Protein AF-A0A3B9KSA3-F1 (afdb_monomer)

pLDDT: mean 91.86, std 8.78, range [57.59, 98.56]

Solvent-accessible surface area (backbone atoms only — not comparable to full-atom values): 5554 Å² total; per-residue (Å²): 131,72,70,64,58,53,54,51,51,53,50,52,51,52,52,50,52,61,67,51,74,75,66,80,85,40,75,43,81,32,61,54,57,57,84,66,23,59,56,54,44,60,54,47,40,49,32,54,74,73,69,51,74,64,78,39,71,47,44,36,70,36,10,30,55,57,41,49,47,41,74,73,69,46,51,43,67,55,51,51,48,50,67,72,72,52,62,58,67,69,73,72,46,97,120

Foldseek 3Di:
DPPVVVVVVVVVVVVVVVVPPPDDAAEDEQEDDQLVSLVVLVVQQVCVVVVHDHPHYDYDDSSCVLRVCVVVPDHSVSSVVCSVPDPSCVVPDPD

Mean predicted aligned error: 6.74 Å

Secondary structure (DSSP, 8-state):
--HHHHHHHHHHHHHHHHHHTTPPPPEEEE---GGGGGHHHHHHHHHHHTT---SEEEE-THHHHHHHHHHTT--HHHHHHHHHHS-HHHHT---

Radius of gyration: 19.4 Å; Cα contacts (8 Å, |Δi|>4): 88; chains: 1; bounding box: 56×38×38 Å

Sequence (95 aa):
MHKQGIRLLFLLLIVSGILRAGQTTLGLVLSGGGARGLAHIGVIKVLEKEGIRPDIITGTSMGSIVGGLYAMGYDADALERIAREMDWELMFSDR

Structure (mmCIF, N/CA/C/O backbone):
data_AF-A0A3B9KSA3-F1
#
_entry.id   AF-A0A3B9KSA3-F1
#
loop_
_atom_site.group_PDB
_atom_site.id
_atom_site.type_symbol
_atom_site.label_atom_id
_atom_site.label_alt_id
_atom_site.label_comp_id
_atom_site.label_asym_id
_atom_site.label_entity_id
_atom_site.label_seq_id
_atom_site.pdbx_PDB_ins_code
_atom_site.Cartn_x
_atom_site.Cartn_y
_atom_site.Cartn_z
_atom_site.occupancy
_atom_site.B_iso_or_equiv
_atom_site.auth_seq_id
_atom_site.auth_comp_id
_atom_site.auth_asym_id
_atom_site.auth_atom_id
_atom_site.pdbx_PDB_model_num
ATOM 1 N N . MET A 1 1 ? -34.727 30.582 12.904 1.00 57.59 1 MET A N 1
ATOM 2 C CA . MET A 1 1 ? -34.060 29.416 12.273 1.00 57.59 1 MET A CA 1
ATOM 3 C C . MET A 1 1 ? -32.611 29.162 12.739 1.00 57.59 1 MET A C 1
ATOM 5 O O . MET A 1 1 ? -31.985 28.259 12.214 1.00 57.59 1 MET A O 1
ATOM 9 N N . HIS A 1 2 ? -32.069 29.862 13.750 1.00 68.62 2 HIS A N 1
ATOM 10 C CA . HIS A 1 2 ? -30.619 29.815 14.038 1.00 68.62 2 HIS A CA 1
ATOM 11 C C . HIS A 1 2 ? -30.194 28.863 15.184 1.00 68.62 2 HIS A C 1
ATOM 13 O O . HIS A 1 2 ? -29.105 28.308 15.156 1.00 68.62 2 HIS A O 1
ATOM 19 N N . LYS A 1 3 ? -31.058 28.604 16.180 1.00 77.38 3 LYS A N 1
ATOM 20 C CA . LYS A 1 3 ? -30.697 27.787 17.364 1.00 77.3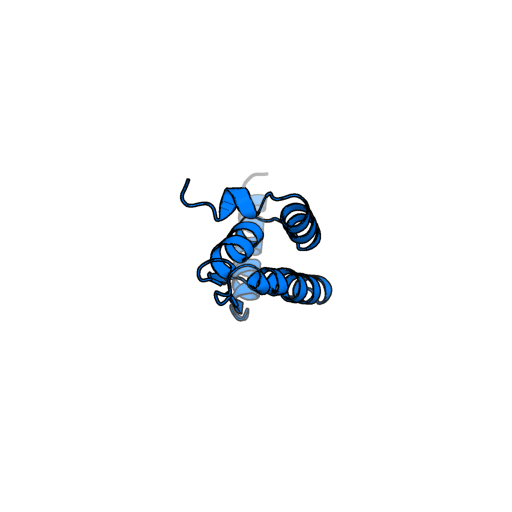8 3 LYS A CA 1
ATOM 21 C C . LYS A 1 3 ? -30.880 26.274 17.171 1.00 77.38 3 LYS A C 1
ATOM 23 O O . LYS A 1 3 ? -30.171 25.490 17.792 1.00 77.38 3 LYS A O 1
ATOM 28 N N . GLN A 1 4 ? -31.817 25.868 16.310 1.00 80.50 4 GLN A N 1
ATOM 29 C CA . GLN A 1 4 ? -32.131 24.450 16.081 1.00 80.50 4 GLN A CA 1
ATOM 30 C C . GLN A 1 4 ? -31.055 23.747 15.238 1.00 80.50 4 GLN A C 1
ATOM 32 O O . GLN A 1 4 ? -30.687 22.619 15.546 1.00 80.50 4 GLN A O 1
ATOM 37 N N . GLY A 1 5 ? -30.487 24.433 14.236 1.00 85.44 5 GLY A N 1
ATOM 38 C CA . GLY A 1 5 ? -29.398 23.885 13.415 1.00 85.44 5 GLY A CA 1
ATOM 39 C C . GLY A 1 5 ? -28.111 23.652 14.208 1.00 85.44 5 GLY A C 1
ATOM 40 O O . GLY A 1 5 ? -27.472 22.619 14.054 1.00 85.44 5 GLY A O 1
ATOM 41 N N . ILE A 1 6 ? -27.782 24.561 15.132 1.00 91.62 6 ILE A N 1
ATOM 42 C CA . ILE A 1 6 ? -26.614 24.420 16.015 1.00 91.62 6 ILE A CA 1
ATOM 43 C C . ILE A 1 6 ? -26.772 23.201 16.932 1.00 91.62 6 ILE A C 1
ATOM 45 O O . ILE A 1 6 ? -25.852 22.400 17.050 1.00 91.62 6 ILE A O 1
ATOM 49 N N . ARG A 1 7 ? -27.951 23.007 17.538 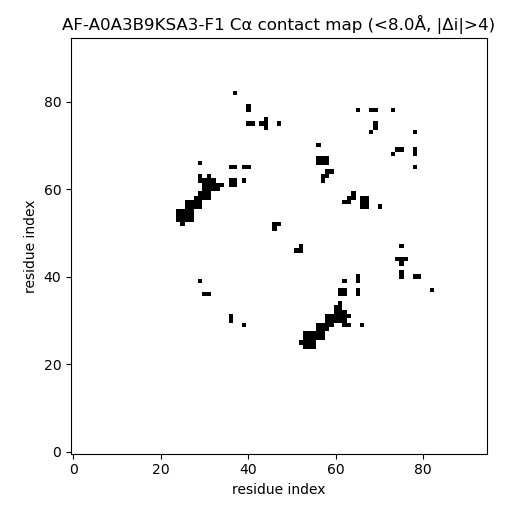1.00 91.75 7 ARG A N 1
ATOM 50 C CA . ARG A 1 7 ? -28.225 21.835 18.390 1.00 91.75 7 ARG A CA 1
ATOM 51 C C . ARG A 1 7 ? -28.126 20.519 17.618 1.00 91.75 7 ARG A C 1
ATOM 53 O O . ARG A 1 7 ? -27.571 19.558 18.142 1.00 91.75 7 ARG A O 1
ATOM 60 N N . LEU A 1 8 ? -28.620 20.491 16.381 1.00 93.56 8 LEU A N 1
ATOM 61 C CA . LEU A 1 8 ? -28.513 19.321 15.512 1.00 93.56 8 LEU A CA 1
ATOM 62 C C . LEU A 1 8 ? -27.055 19.023 15.137 1.00 93.56 8 LEU A C 1
ATOM 64 O O . LEU A 1 8 ? -26.645 17.870 15.180 1.00 93.56 8 LEU A O 1
ATOM 68 N N . LEU A 1 9 ? -26.254 20.051 14.844 1.00 93.50 9 LEU A N 1
ATOM 69 C CA . LEU A 1 9 ? -24.826 19.892 14.571 1.00 93.50 9 LEU A CA 1
ATOM 70 C C . LEU A 1 9 ? -24.074 19.323 15.784 1.00 93.50 9 LEU A C 1
ATOM 72 O O . LEU A 1 9 ? -23.296 18.387 15.631 1.00 93.50 9 LEU A O 1
ATOM 76 N N . PHE A 1 10 ? -24.341 19.833 16.991 1.00 94.19 10 PHE A N 1
ATOM 77 C CA . PHE A 1 10 ? -23.758 19.284 18.221 1.00 94.19 10 PHE A CA 1
ATOM 78 C C . PHE A 1 10 ? -24.152 17.821 18.442 1.00 94.19 10 PHE A C 1
ATOM 80 O O . PHE A 1 10 ? -23.298 17.009 18.789 1.00 94.19 10 PHE A O 1
ATOM 87 N N . LEU A 1 11 ? -25.416 17.466 18.193 1.00 94.44 11 LEU A N 1
ATOM 88 C CA . LEU A 1 11 ? -25.872 16.081 18.286 1.00 94.44 11 LEU A CA 1
ATOM 89 C C . LEU A 1 11 ? -25.146 15.178 17.275 1.00 94.44 11 LEU A C 1
ATOM 91 O O . LEU A 1 11 ? -24.677 14.108 17.651 1.00 94.44 11 LEU A O 1
ATOM 95 N N . LEU A 1 12 ? -24.990 15.621 16.024 1.00 94.50 12 LEU A N 1
ATOM 96 C CA . LEU A 1 12 ? -24.259 14.880 14.990 1.00 94.50 12 LEU A CA 1
ATOM 97 C C . LEU A 1 12 ? -22.782 14.680 15.352 1.00 94.50 12 LEU A C 1
ATOM 99 O O . LEU A 1 12 ? -22.245 13.593 15.143 1.00 94.50 12 LEU A O 1
ATOM 103 N N . LEU A 1 13 ? -22.131 15.692 15.933 1.00 92.44 13 LEU A N 1
ATOM 104 C CA . LEU A 1 13 ? -20.743 15.592 16.389 1.00 92.44 13 LEU A CA 1
ATOM 105 C C . LEU A 1 13 ? -20.588 14.609 17.556 1.00 92.44 13 LEU A C 1
ATOM 107 O O . LEU A 1 13 ? -19.661 13.803 17.546 1.00 92.44 13 LEU A O 1
ATOM 111 N N . ILE A 1 14 ? -21.504 14.630 18.530 1.00 91.12 14 ILE A N 1
ATOM 112 C CA . ILE A 1 14 ? -21.490 13.693 19.664 1.00 91.12 14 ILE A CA 1
ATOM 113 C C . ILE A 1 14 ? -21.718 12.259 19.178 1.00 91.12 14 ILE A C 1
ATOM 115 O O . ILE A 1 14 ? -20.962 11.363 19.544 1.00 91.12 14 ILE A O 1
ATOM 119 N N . VAL A 1 15 ? -22.717 12.041 18.318 1.00 90.31 15 VAL A N 1
ATOM 120 C CA . VAL A 1 15 ? -23.004 10.719 17.742 1.00 90.31 15 VAL A CA 1
ATOM 121 C C . VAL A 1 15 ? -21.806 10.212 16.936 1.00 90.31 15 VAL A C 1
ATOM 123 O O . VAL A 1 15 ? -21.385 9.078 17.129 1.00 90.31 15 VAL A O 1
ATOM 126 N N . SER A 1 16 ? -21.193 11.060 16.104 1.00 87.19 16 SER A N 1
ATOM 127 C CA . SER A 1 16 ? -19.969 10.725 15.362 1.00 87.19 16 SER A CA 1
ATOM 128 C C . SER A 1 16 ? -18.805 10.350 16.290 1.00 87.19 16 SER A C 1
ATOM 130 O O . SER A 1 16 ? -18.119 9.355 16.054 1.00 87.19 16 SER A O 1
ATOM 132 N N . GLY A 1 17 ? -18.612 11.097 17.382 1.00 81.56 17 GLY A N 1
ATOM 133 C CA . GLY A 1 17 ? -17.583 10.813 18.384 1.00 81.56 17 GLY A CA 1
ATOM 134 C C . GLY A 1 17 ? -17.783 9.467 19.084 1.00 81.56 17 GLY A C 1
ATOM 135 O O . GLY A 1 17 ? -16.829 8.706 19.229 1.00 81.56 17 GLY A 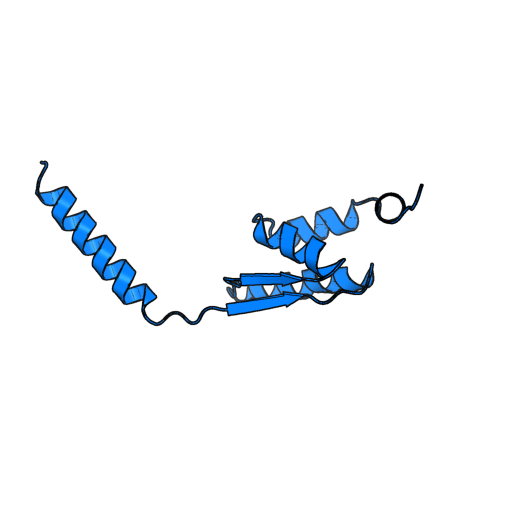O 1
ATOM 136 N N . ILE A 1 18 ? -19.024 9.136 19.454 1.00 83.50 18 ILE A N 1
ATOM 137 C CA . ILE A 1 18 ? -19.368 7.846 20.073 1.00 83.50 18 ILE A CA 1
ATOM 138 C C . ILE A 1 18 ? -19.163 6.692 19.081 1.00 83.50 18 ILE A C 1
ATOM 140 O O . ILE A 1 18 ? -18.591 5.671 19.451 1.00 83.50 18 ILE A O 1
ATOM 144 N N . LEU A 1 19 ? -19.568 6.861 17.817 1.00 80.75 19 LEU A N 1
ATOM 145 C CA . LEU A 1 19 ? -19.381 5.848 16.769 1.00 80.75 19 LEU A CA 1
ATOM 146 C C . LEU A 1 19 ? -17.897 5.570 16.475 1.00 80.75 19 LEU A C 1
ATOM 148 O O . LEU A 1 19 ? -17.537 4.441 16.150 1.00 80.75 19 LEU A O 1
ATOM 152 N N . ARG A 1 20 ? -17.024 6.574 16.619 1.00 73.19 20 ARG A N 1
ATOM 153 C CA . ARG A 1 20 ? -15.570 6.423 16.444 1.00 73.19 20 ARG A CA 1
ATOM 154 C C . ARG A 1 20 ? -14.858 5.779 17.632 1.00 73.19 20 ARG A C 1
ATOM 156 O O . ARG A 1 20 ? -13.806 5.183 17.429 1.00 73.19 20 ARG A O 1
ATOM 163 N N . ALA A 1 21 ? -15.412 5.860 18.844 1.00 70.31 21 ALA A N 1
ATOM 164 C CA . ALA A 1 21 ? -14.747 5.445 20.086 1.00 70.31 21 ALA A CA 1
ATOM 165 C C . ALA A 1 21 ? -14.424 3.935 20.190 1.00 70.31 21 ALA A C 1
ATOM 167 O O . ALA A 1 21 ? -13.762 3.523 21.138 1.00 70.31 21 ALA A O 1
ATOM 168 N N . GLY A 1 22 ? -14.856 3.116 19.226 1.00 68.69 22 GLY A N 1
ATOM 169 C CA . GLY A 1 22 ? -14.541 1.686 19.143 1.00 68.69 22 GLY A CA 1
ATOM 170 C C . GLY A 1 22 ? -13.876 1.241 17.838 1.00 68.69 22 GLY A C 1
ATOM 171 O O . GLY A 1 22 ? -13.737 0.038 17.630 1.00 68.69 22 GLY A O 1
ATOM 172 N N . GLN A 1 23 ? -13.492 2.157 16.939 1.00 77.50 23 GLN A N 1
ATOM 173 C CA . GLN A 1 23 ? -12.832 1.756 15.693 1.00 77.50 23 GLN A CA 1
ATOM 174 C C . GLN A 1 23 ? -11.365 1.394 15.939 1.00 77.50 23 GLN A C 1
ATOM 176 O O . GLN A 1 23 ? -10.583 2.191 16.453 1.00 77.50 23 GLN A O 1
ATOM 181 N N . THR A 1 24 ? -10.989 0.175 15.554 1.00 87.19 24 THR A N 1
ATOM 182 C CA . THR A 1 24 ? -9.591 -0.256 15.522 1.00 87.19 24 THR A CA 1
ATOM 183 C C . THR A 1 24 ? -8.883 0.419 14.357 1.00 87.19 24 THR A C 1
ATOM 185 O O . THR A 1 24 ? -9.307 0.260 13.217 1.00 87.19 24 THR A O 1
ATOM 188 N N . THR A 1 25 ? -7.794 1.133 14.638 1.00 92.44 25 THR A N 1
ATOM 189 C CA . THR A 1 25 ? -6.914 1.666 13.595 1.00 92.44 25 THR A CA 1
ATOM 190 C C . THR A 1 25 ? -6.182 0.525 12.892 1.00 92.44 25 THR A C 1
ATOM 192 O O . THR A 1 25 ? -5.463 -0.243 13.536 1.00 92.44 25 THR A O 1
ATOM 195 N N . LEU A 1 26 ? -6.332 0.429 11.574 1.00 94.25 26 LEU A N 1
ATOM 196 C CA . LEU A 1 26 ? -5.671 -0.564 10.736 1.00 94.25 26 LEU A CA 1
ATOM 197 C C . LEU A 1 26 ? -4.435 0.035 10.054 1.00 94.25 26 LEU A C 1
ATOM 199 O O . LEU A 1 26 ? -4.537 0.953 9.240 1.00 94.25 26 LEU A O 1
ATOM 203 N N . GLY A 1 27 ? -3.263 -0.526 10.350 1.00 97.00 27 GLY A N 1
ATOM 204 C CA . GLY A 1 27 ? -2.013 -0.202 9.664 1.00 97.00 27 GLY A CA 1
ATOM 205 C C . GLY A 1 27 ? -1.674 -1.210 8.564 1.00 97.00 27 GLY A C 1
ATOM 206 O O . GLY A 1 27 ? -1.691 -2.415 8.810 1.00 97.00 27 GLY A O 1
ATOM 207 N N . LEU A 1 28 ? -1.304 -0.725 7.377 1.00 97.88 28 LEU A N 1
ATOM 208 C CA . LEU A 1 28 ? -0.746 -1.519 6.281 1.00 97.88 28 LEU A CA 1
ATOM 209 C C . LEU A 1 28 ? 0.741 -1.186 6.093 1.00 97.88 28 LEU A C 1
ATOM 211 O O . LEU A 1 28 ? 1.107 -0.038 5.838 1.00 97.88 28 LEU A O 1
ATOM 215 N N . VAL A 1 29 ? 1.600 -2.202 6.205 1.00 98.19 29 VAL A N 1
ATOM 216 C CA . VAL A 1 29 ? 3.060 -2.079 6.064 1.00 98.19 29 VAL A CA 1
ATOM 217 C C . VAL A 1 29 ? 3.508 -2.777 4.782 1.00 98.19 29 VAL A C 1
ATOM 219 O O . VAL A 1 29 ? 3.347 -3.988 4.647 1.00 98.19 29 VAL A O 1
ATOM 222 N N . LEU A 1 30 ? 4.089 -2.022 3.848 1.00 98.38 30 LEU A N 1
ATOM 223 C CA . LEU A 1 30 ? 4.510 -2.510 2.534 1.00 98.38 30 LEU A CA 1
ATOM 224 C C . LEU A 1 30 ? 6.038 -2.566 2.427 1.00 98.38 30 LEU A C 1
ATOM 226 O O . LEU A 1 30 ? 6.723 -1.544 2.357 1.00 98.38 30 LEU A O 1
ATOM 230 N N . SER A 1 31 ? 6.598 -3.774 2.393 1.00 97.75 31 SER A N 1
ATOM 231 C CA . SER A 1 31 ? 8.047 -3.965 2.274 1.00 97.75 31 SER A CA 1
ATOM 232 C C . SER A 1 31 ? 8.598 -3.514 0.914 1.00 97.75 31 SER A C 1
ATOM 234 O O . SER A 1 31 ? 7.871 -3.427 -0.078 1.00 97.75 31 SER A O 1
ATOM 236 N N . GLY A 1 32 ? 9.915 -3.308 0.843 1.00 95.88 32 GLY A N 1
ATOM 237 C CA . GLY A 1 32 ? 10.627 -3.168 -0.431 1.00 95.88 32 GLY A CA 1
ATOM 238 C C . GLY A 1 32 ? 10.717 -4.481 -1.220 1.00 95.88 32 GLY A C 1
ATOM 239 O O . GLY A 1 32 ? 10.255 -5.530 -0.767 1.00 95.88 32 GLY A O 1
ATOM 240 N N . GLY A 1 33 ? 11.331 -4.418 -2.406 1.00 92.00 33 GLY A N 1
ATOM 241 C CA . GLY A 1 33 ? 11.521 -5.590 -3.277 1.00 92.00 33 GLY A CA 1
ATOM 242 C C . GLY A 1 33 ? 11.752 -5.290 -4.764 1.00 92.00 33 GLY A C 1
ATOM 243 O O . GLY A 1 33 ? 11.584 -6.189 -5.589 1.00 92.00 33 GLY A O 1
ATOM 244 N N . GLY A 1 34 ? 12.084 -4.043 -5.126 1.00 89.38 34 GLY A N 1
ATOM 245 C CA . GLY A 1 34 ? 12.210 -3.617 -6.526 1.00 89.38 34 GLY A CA 1
ATOM 246 C C . GLY A 1 34 ? 10.930 -3.887 -7.319 1.00 89.38 34 GLY A C 1
ATOM 247 O O . GLY A 1 34 ? 9.833 -3.753 -6.778 1.00 89.38 34 GLY A O 1
ATOM 248 N N . ALA A 1 35 ? 11.063 -4.349 -8.565 1.00 87.81 35 ALA A N 1
ATOM 249 C CA . ALA A 1 35 ? 9.930 -4.678 -9.439 1.00 87.81 35 ALA A CA 1
ATOM 250 C C . ALA A 1 35 ? 8.924 -5.671 -8.817 1.00 87.81 35 ALA A C 1
ATOM 252 O O . ALA A 1 35 ? 7.725 -5.582 -9.071 1.00 87.81 35 ALA A O 1
ATOM 253 N N . ARG A 1 36 ? 9.368 -6.587 -7.940 1.00 91.19 36 ARG A N 1
ATOM 254 C CA . ARG A 1 36 ? 8.466 -7.543 -7.265 1.00 91.19 36 ARG A CA 1
ATOM 255 C C . ARG A 1 36 ? 7.519 -6.870 -6.269 1.00 91.19 36 ARG A C 1
ATOM 257 O O . ARG A 1 36 ? 6.474 -7.435 -5.963 1.00 91.19 36 ARG A O 1
ATOM 264 N N . GLY A 1 37 ? 7.847 -5.667 -5.796 1.00 94.06 37 GLY A N 1
ATOM 265 C CA . GLY A 1 37 ? 6.986 -4.896 -4.898 1.00 94.06 37 GLY A CA 1
ATOM 266 C C . GLY A 1 37 ? 5.659 -4.465 -5.534 1.00 94.06 37 GLY A C 1
ATOM 267 O O . GLY A 1 37 ? 4.730 -4.130 -4.808 1.00 94.06 37 GLY A O 1
ATOM 268 N N . LEU A 1 38 ? 5.515 -4.553 -6.863 1.00 95.50 38 LEU A N 1
ATOM 269 C CA . LEU A 1 38 ? 4.229 -4.349 -7.541 1.00 95.50 38 LEU A CA 1
ATOM 270 C C . LEU A 1 38 ? 3.169 -5.382 -7.133 1.00 95.50 38 LEU A C 1
ATOM 272 O O . LEU A 1 38 ? 1.977 -5.110 -7.247 1.00 95.50 38 LEU A O 1
ATOM 276 N N . ALA A 1 39 ? 3.573 -6.529 -6.576 1.00 96.75 39 ALA A N 1
ATOM 277 C CA . ALA A 1 39 ? 2.646 -7.508 -6.010 1.00 96.7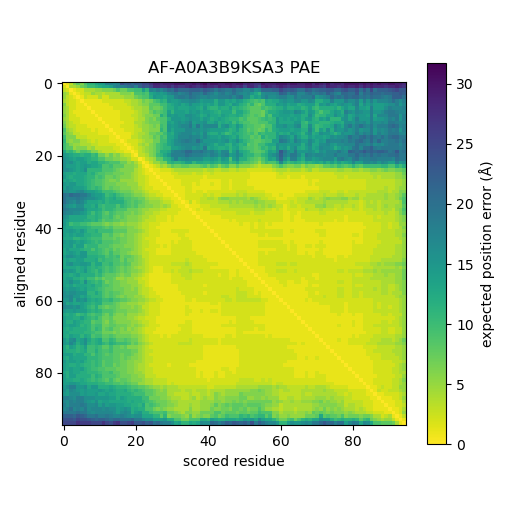5 39 ALA A CA 1
ATOM 278 C C . ALA A 1 39 ? 1.767 -6.927 -4.881 1.00 96.75 39 ALA A C 1
ATOM 280 O O . ALA A 1 39 ? 0.652 -7.408 -4.674 1.00 96.75 39 ALA A O 1
ATOM 281 N N . HIS A 1 40 ? 2.215 -5.862 -4.201 1.00 98.31 40 HIS A N 1
ATOM 282 C CA . HIS A 1 40 ? 1.414 -5.152 -3.195 1.00 98.31 40 HIS A CA 1
ATOM 283 C C . HIS A 1 40 ? 0.101 -4.602 -3.765 1.00 98.31 40 HIS A C 1
ATOM 285 O O . HIS A 1 40 ? -0.890 -4.548 -3.043 1.00 98.31 40 HIS A O 1
ATOM 291 N N . ILE A 1 41 ? 0.051 -4.270 -5.061 1.00 98.38 41 ILE A N 1
ATOM 292 C CA . ILE A 1 41 ? -1.174 -3.814 -5.738 1.00 98.38 41 ILE A CA 1
ATOM 293 C C . ILE A 1 41 ? -2.253 -4.903 -5.687 1.00 98.38 41 ILE A C 1
ATOM 295 O O . ILE A 1 41 ? -3.414 -4.614 -5.411 1.00 98.38 41 ILE A O 1
ATOM 299 N N . GLY A 1 42 ? -1.873 -6.171 -5.872 1.00 98.25 42 GLY A N 1
ATOM 300 C CA . GLY A 1 42 ? -2.800 -7.299 -5.772 1.00 98.25 42 GLY A CA 1
ATOM 301 C C . GLY A 1 42 ? -3.364 -7.475 -4.360 1.00 98.25 42 GLY A C 1
ATOM 302 O O . GLY A 1 42 ? -4.554 -7.740 -4.204 1.00 98.25 42 GLY A O 1
ATOM 303 N N . VAL A 1 43 ? -2.537 -7.267 -3.330 1.00 98.06 43 VAL A N 1
ATOM 304 C CA . VAL A 1 43 ? -2.989 -7.281 -1.928 1.00 98.06 43 VAL A CA 1
ATOM 305 C C . VAL A 1 43 ? -3.998 -6.162 -1.686 1.00 98.06 43 VAL A C 1
ATOM 307 O O . VAL A 1 43 ? -5.082 -6.422 -1.170 1.00 98.06 43 VAL A O 1
ATOM 310 N N . ILE A 1 44 ? -3.678 -4.937 -2.113 1.00 98.50 44 ILE A N 1
ATOM 311 C CA . ILE A 1 44 ? -4.571 -3.778 -1.991 1.00 98.50 44 ILE A CA 1
ATOM 312 C C . ILE A 1 44 ? -5.902 -4.043 -2.702 1.00 98.50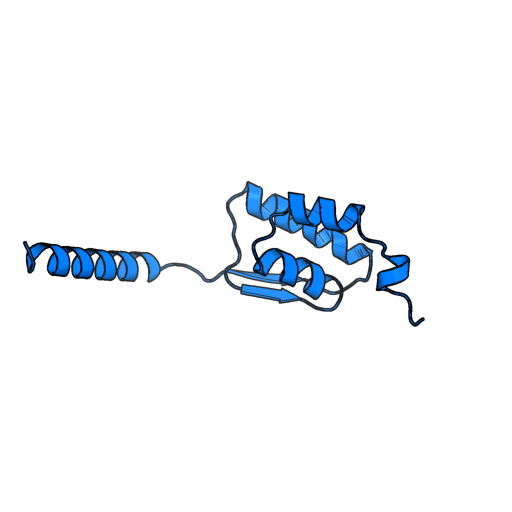 44 ILE A C 1
ATOM 314 O O . ILE A 1 44 ? -6.953 -3.819 -2.113 1.00 98.50 44 ILE A O 1
ATOM 318 N N . LYS A 1 45 ? -5.878 -4.614 -3.912 1.00 98.56 45 LYS A N 1
ATOM 319 C CA . LYS A 1 45 ? -7.083 -4.969 -4.677 1.00 98.56 45 LYS A CA 1
ATOM 320 C C . LYS A 1 45 ? -8.016 -5.907 -3.912 1.00 98.56 45 LYS A C 1
ATOM 322 O O . LYS A 1 45 ? -9.232 -5.730 -3.939 1.00 98.56 45 LYS A O 1
ATOM 327 N N . VAL A 1 46 ? -7.459 -6.897 -3.213 1.00 98.44 46 VAL A N 1
ATOM 328 C CA . VAL A 1 46 ? -8.249 -7.803 -2.365 1.00 98.44 46 VAL A CA 1
ATOM 329 C C . VAL A 1 46 ? -8.799 -7.068 -1.146 1.00 98.44 46 VAL A C 1
ATOM 331 O O . VAL A 1 46 ? -9.980 -7.209 -0.851 1.00 98.44 46 VAL A O 1
ATOM 334 N N . LEU A 1 47 ? -7.986 -6.251 -0.469 1.00 98.00 47 LEU A N 1
ATOM 335 C CA . LEU A 1 47 ? -8.448 -5.461 0.675 1.00 98.00 47 LEU A CA 1
ATOM 336 C C . LEU A 1 47 ? -9.617 -4.544 0.288 1.00 98.00 47 LEU A C 1
ATOM 338 O O . LEU A 1 47 ? -10.641 -4.548 0.967 1.00 98.00 47 LEU A O 1
ATOM 342 N N . GLU A 1 48 ? -9.513 -3.833 -0.838 1.00 97.62 48 GLU A N 1
ATOM 343 C CA . GLU A 1 48 ? -10.592 -2.977 -1.339 1.00 97.62 48 GLU A CA 1
ATOM 344 C C . GLU A 1 48 ? -11.863 -3.767 -1.655 1.00 97.62 48 GLU A C 1
ATOM 346 O O . GLU A 1 48 ? -12.956 -3.333 -1.286 1.00 97.62 48 GLU A O 1
ATOM 351 N N . LYS A 1 49 ? -11.730 -4.942 -2.284 1.00 98.19 49 LYS A N 1
ATOM 352 C CA . LYS A 1 49 ? -12.864 -5.825 -2.591 1.00 98.19 49 LYS A CA 1
ATOM 353 C C . LYS A 1 49 ? -13.608 -6.274 -1.331 1.00 98.19 49 LYS A C 1
ATOM 355 O O . LYS A 1 49 ? -14.833 -6.337 -1.342 1.00 98.19 49 LYS A O 1
ATOM 360 N N . GLU A 1 50 ? -12.879 -6.558 -0.257 1.00 98.12 50 GLU A N 1
ATOM 361 C CA . GLU A 1 50 ? -13.451 -6.957 1.035 1.00 98.12 50 GLU A CA 1
ATOM 362 C C . GLU A 1 50 ? -13.899 -5.753 1.890 1.00 98.12 50 GLU A C 1
ATOM 364 O O . GLU A 1 50 ? -14.319 -5.917 3.034 1.00 98.12 50 GLU A O 1
ATOM 369 N N . GLY A 1 51 ? -13.816 -4.525 1.362 1.00 96.06 51 GLY A N 1
ATOM 370 C CA . GLY A 1 51 ? -14.186 -3.305 2.085 1.00 96.06 51 GLY A CA 1
ATOM 371 C C . GLY A 1 51 ? -13.214 -2.927 3.207 1.00 96.06 51 GLY A C 1
ATOM 372 O O . GLY A 1 51 ? -13.549 -2.109 4.064 1.00 96.06 51 GLY A O 1
ATOM 373 N N . ILE A 1 52 ? -12.009 -3.500 3.211 1.00 95.88 52 ILE A N 1
ATOM 374 C CA . ILE A 1 52 ? -10.965 -3.243 4.200 1.00 95.88 52 ILE A CA 1
ATOM 375 C C . ILE A 1 52 ? -10.097 -2.086 3.704 1.00 95.88 52 ILE A C 1
ATOM 377 O O . ILE A 1 52 ? -9.364 -2.206 2.723 1.00 95.88 52 ILE A O 1
ATOM 381 N N . ARG A 1 53 ? -10.147 -0.951 4.407 1.00 94.50 53 ARG A N 1
ATOM 382 C CA . ARG A 1 53 ? -9.318 0.223 4.108 1.00 94.50 53 ARG A CA 1
ATOM 383 C C . ARG A 1 53 ? -8.372 0.512 5.279 1.00 94.50 53 ARG A C 1
ATOM 385 O O . ARG A 1 53 ? -8.861 0.706 6.387 1.00 94.50 53 ARG A O 1
ATOM 392 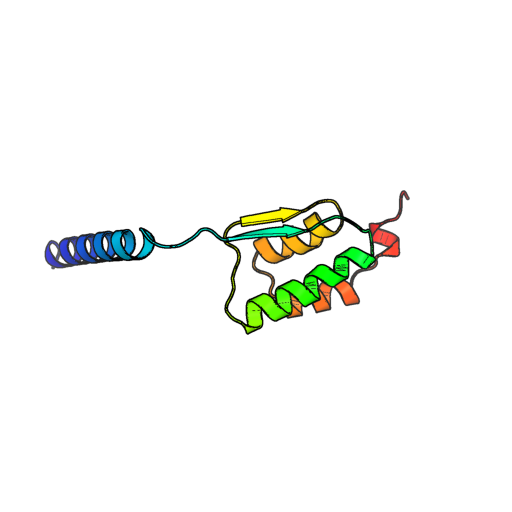N N . PRO A 1 54 ? -7.044 0.521 5.061 1.00 95.88 54 PRO A N 1
ATOM 393 C CA . PRO A 1 54 ? -6.087 0.921 6.087 1.00 95.88 54 PRO A CA 1
ATOM 394 C C . PRO A 1 54 ? -6.233 2.405 6.429 1.00 95.88 54 PRO A C 1
ATOM 396 O O . PRO A 1 54 ? -6.378 3.234 5.533 1.00 95.88 54 PRO A O 1
ATOM 399 N N . ASP A 1 55 ? -6.119 2.737 7.710 1.00 95.50 55 ASP A N 1
ATOM 400 C CA . ASP A 1 55 ? -6.053 4.118 8.197 1.00 95.50 55 ASP A CA 1
ATOM 401 C C . ASP A 1 55 ? -4.641 4.696 8.064 1.00 95.50 55 ASP A C 1
ATOM 403 O O . ASP A 1 55 ? -4.451 5.898 7.886 1.00 95.50 55 ASP A O 1
ATOM 407 N N . ILE A 1 56 ? -3.636 3.827 8.189 1.00 97.25 56 ILE A N 1
ATOM 408 C CA . ILE A 1 56 ? -2.223 4.189 8.139 1.00 97.25 56 ILE A CA 1
ATOM 409 C C . ILE A 1 56 ? -1.537 3.283 7.131 1.00 97.25 56 ILE A C 1
ATOM 411 O O . ILE A 1 56 ? -1.675 2.061 7.180 1.00 97.25 56 ILE A O 1
ATOM 415 N N . ILE A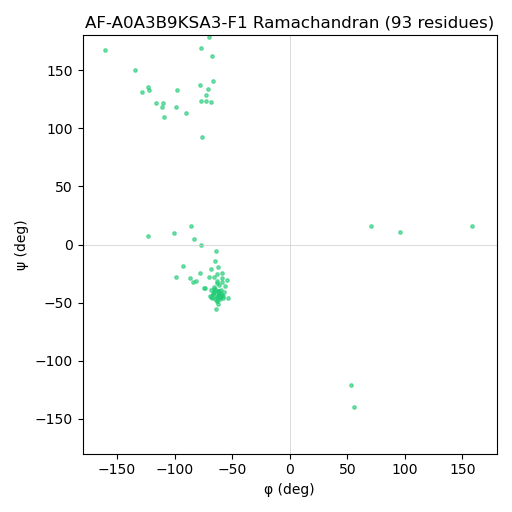 1 57 ? -0.756 3.882 6.239 1.00 98.19 57 ILE A N 1
ATOM 416 C CA . ILE A 1 57 ? 0.070 3.158 5.278 1.00 98.19 57 ILE A CA 1
ATOM 417 C C . ILE A 1 57 ? 1.514 3.595 5.480 1.00 98.19 57 ILE A C 1
ATOM 419 O O . ILE A 1 57 ? 1.814 4.783 5.571 1.00 98.19 57 ILE A O 1
ATOM 423 N N . THR A 1 58 ? 2.418 2.628 5.540 1.00 97.88 58 THR A N 1
ATOM 424 C CA . THR A 1 58 ? 3.859 2.871 5.513 1.00 97.88 58 THR A CA 1
ATOM 425 C C . THR A 1 58 ? 4.510 1.896 4.550 1.00 97.88 58 THR A C 1
ATOM 427 O O . THR A 1 58 ? 4.021 0.782 4.350 1.00 97.88 58 THR A O 1
ATOM 430 N N . GLY A 1 59 ? 5.618 2.292 3.937 1.00 97.75 59 GLY A N 1
ATOM 431 C CA . GLY A 1 59 ? 6.341 1.394 3.056 1.00 97.75 59 GLY A CA 1
ATOM 432 C C . GLY A 1 59 ? 7.778 1.806 2.813 1.00 97.75 59 GLY A C 1
ATOM 433 O O . GLY A 1 59 ? 8.177 2.929 3.122 1.00 97.75 59 GLY A O 1
ATOM 434 N N . THR A 1 60 ? 8.553 0.887 2.239 1.00 97.69 60 THR A N 1
ATOM 435 C CA . THR A 1 60 ? 9.971 1.083 1.895 1.00 97.69 60 THR A CA 1
ATOM 436 C C . THR A 1 60 ? 10.210 0.835 0.406 1.00 97.69 60 THR A C 1
ATOM 438 O O . THR A 1 60 ? 9.756 -0.178 -0.125 1.00 97.69 60 THR A O 1
ATOM 441 N N . SER A 1 61 ? 10.973 1.705 -0.269 1.00 95.19 61 SER A N 1
ATOM 442 C CA . SER A 1 61 ? 11.318 1.574 -1.698 1.00 95.19 61 SER A CA 1
ATOM 443 C C . SER A 1 61 ? 10.052 1.404 -2.560 1.00 95.19 61 SER A C 1
ATOM 445 O O . SER A 1 61 ? 9.167 2.255 -2.504 1.00 95.19 61 SER A O 1
ATOM 447 N N . MET A 1 62 ? 9.906 0.307 -3.311 1.00 95.88 62 MET A N 1
ATOM 448 C CA . MET A 1 62 ? 8.696 0.037 -4.100 1.00 95.88 62 MET A CA 1
ATOM 449 C C . MET A 1 62 ? 7.415 0.036 -3.249 1.00 95.88 62 MET A C 1
ATOM 451 O O . MET A 1 62 ? 6.381 0.527 -3.694 1.00 95.88 62 MET A O 1
ATOM 455 N N . GLY A 1 63 ? 7.481 -0.446 -2.004 1.00 97.69 63 GLY A N 1
ATOM 456 C CA . GLY A 1 63 ? 6.356 -0.366 -1.073 1.00 97.69 63 GLY A CA 1
ATOM 457 C C . GLY A 1 63 ? 5.967 1.076 -0.731 1.00 97.69 63 GLY A C 1
ATOM 458 O O . GLY A 1 63 ? 4.783 1.355 -0.571 1.00 97.69 63 GLY A O 1
ATOM 459 N N . SER A 1 64 ? 6.929 2.010 -0.682 1.00 97.00 64 SER A N 1
ATOM 460 C CA . SER A 1 64 ? 6.652 3.446 -0.508 1.00 97.00 64 SER A CA 1
ATOM 461 C C . SER A 1 64 ? 5.965 4.040 -1.735 1.00 97.00 64 SER A C 1
ATOM 463 O O . SER A 1 64 ? 5.064 4.854 -1.580 1.00 97.00 64 SER A O 1
ATOM 465 N N . ILE A 1 65 ? 6.369 3.631 -2.944 1.00 96.00 65 ILE A N 1
ATOM 466 C CA . ILE A 1 65 ? 5.765 4.106 -4.198 1.00 96.00 65 ILE A CA 1
ATOM 467 C C . ILE A 1 65 ? 4.302 3.655 -4.270 1.00 96.00 65 ILE A C 1
ATOM 469 O O . ILE A 1 65 ? 3.406 4.488 -4.380 1.00 96.00 65 ILE A O 1
ATOM 473 N N . VAL A 1 66 ? 4.049 2.348 -4.139 1.00 98.00 66 VAL A N 1
ATOM 474 C CA . VAL A 1 66 ? 2.688 1.788 -4.194 1.00 98.00 66 VAL A CA 1
ATOM 475 C C . VAL A 1 66 ? 1.829 2.326 -3.048 1.00 98.00 66 VAL A C 1
ATOM 477 O O . VAL A 1 66 ? 0.722 2.806 -3.279 1.00 98.00 66 VAL A O 1
ATOM 480 N N . GLY A 1 67 ? 2.345 2.288 -1.816 1.00 98.06 67 GLY A N 1
ATOM 481 C CA . 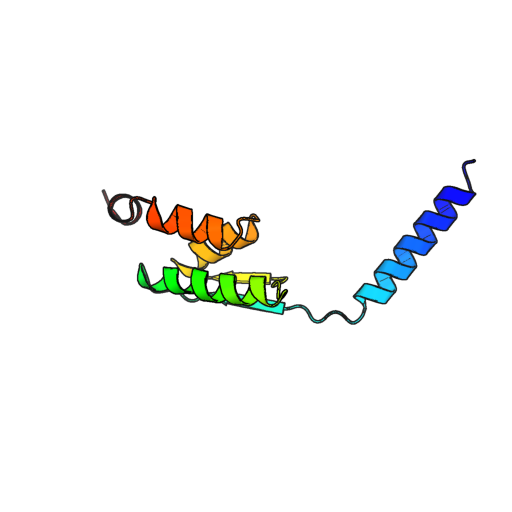GLY A 1 67 ? 1.621 2.753 -0.634 1.00 98.06 67 GLY A CA 1
ATOM 482 C C . GLY A 1 67 ? 1.351 4.254 -0.645 1.00 98.06 67 GLY A C 1
ATOM 483 O O . GLY A 1 67 ? 0.274 4.675 -0.237 1.00 98.06 67 GLY A O 1
ATOM 484 N N . GLY A 1 68 ? 2.290 5.058 -1.148 1.00 97.88 68 GLY A N 1
ATOM 485 C CA . GLY A 1 68 ? 2.133 6.504 -1.286 1.00 97.88 68 GLY A CA 1
ATOM 486 C C . GLY A 1 68 ? 1.073 6.875 -2.319 1.00 97.88 68 GLY A C 1
ATOM 487 O O . GLY A 1 68 ? 0.205 7.692 -2.027 1.00 97.88 68 GLY A O 1
ATOM 488 N N . LEU A 1 69 ? 1.087 6.234 -3.494 1.00 97.75 69 LEU A N 1
ATOM 489 C CA . LEU A 1 69 ? 0.033 6.411 -4.498 1.00 97.75 69 LEU A CA 1
ATOM 490 C C . LEU A 1 69 ? -1.335 5.997 -3.940 1.00 97.75 69 LEU A C 1
ATOM 492 O O . LEU A 1 69 ? -2.293 6.756 -4.059 1.00 97.75 69 LEU A O 1
ATOM 496 N N . TYR A 1 70 ? -1.420 4.850 -3.261 1.00 98.38 70 TYR A N 1
ATOM 497 C CA . TYR A 1 70 ? -2.667 4.407 -2.634 1.00 98.38 70 TYR A CA 1
ATOM 498 C C . TYR A 1 70 ? -3.174 5.413 -1.584 1.00 98.38 70 TYR A C 1
ATOM 500 O O . TYR A 1 70 ? -4.341 5.798 -1.590 1.00 98.38 70 TYR A O 1
ATOM 508 N N . ALA A 1 71 ? -2.280 5.926 -0.732 1.00 97.62 71 ALA A N 1
ATOM 509 C CA . ALA A 1 71 ? -2.600 6.938 0.277 1.00 97.62 71 ALA A CA 1
ATOM 510 C C . ALA A 1 71 ? -3.069 8.280 -0.322 1.00 97.62 71 ALA A C 1
ATOM 512 O O . ALA A 1 71 ? -3.819 9.008 0.325 1.00 97.62 71 ALA A O 1
ATOM 513 N N . MET A 1 72 ? -2.670 8.605 -1.558 1.00 97.25 72 MET A N 1
ATOM 514 C CA . MET A 1 72 ? -3.162 9.777 -2.300 1.00 97.25 72 MET A CA 1
ATOM 515 C C . MET A 1 72 ? -4.565 9.580 -2.900 1.00 97.25 72 MET A C 1
ATOM 517 O O . MET A 1 72 ? -5.094 10.504 -3.515 1.00 97.25 72 MET A O 1
ATOM 521 N N . GLY A 1 73 ? -5.181 8.409 -2.713 1.00 96.94 73 GLY A N 1
ATOM 522 C CA . GLY A 1 73 ? -6.547 8.117 -3.149 1.00 96.94 73 GLY A CA 1
ATOM 523 C C . GLY A 1 73 ? -6.653 7.411 -4.501 1.00 96.94 73 GLY A C 1
ATOM 524 O O . GLY A 1 73 ? -7.756 7.307 -5.031 1.00 96.94 73 GLY A O 1
ATOM 525 N N . TYR A 1 74 ? -5.544 6.923 -5.063 1.00 98.31 74 TYR A N 1
ATOM 526 C CA . TYR A 1 74 ? -5.593 6.039 -6.229 1.00 98.31 74 TYR A CA 1
ATOM 527 C C . TYR A 1 74 ? -6.101 4.662 -5.803 1.00 98.31 74 TYR A C 1
ATOM 529 O O . TYR A 1 74 ? -5.559 4.083 -4.869 1.00 98.31 74 TYR A O 1
ATOM 537 N N . ASP A 1 75 ? -7.111 4.133 -6.490 1.00 98.12 75 ASP A N 1
ATOM 538 C CA . ASP A 1 75 ? -7.612 2.775 -6.255 1.00 98.12 75 ASP A CA 1
ATOM 539 C C . ASP A 1 75 ? -6.694 1.704 -6.871 1.00 98.12 75 ASP A C 1
ATOM 541 O O . ASP A 1 75 ? -5.776 2.001 -7.644 1.00 98.12 75 ASP A O 1
ATOM 545 N N . ALA A 1 76 ? -6.926 0.435 -6.530 1.00 97.94 76 ALA A N 1
ATOM 546 C CA . ALA A 1 76 ? -6.086 -0.662 -6.999 1.00 97.94 76 ALA A CA 1
ATOM 547 C C . ALA A 1 76 ? -6.025 -0.782 -8.533 1.00 97.94 76 ALA A C 1
ATOM 549 O O . ALA A 1 76 ? -4.985 -1.165 -9.072 1.00 97.94 76 ALA A O 1
ATOM 550 N N . ASP A 1 77 ? -7.101 -0.437 -9.245 1.00 98.12 77 ASP A N 1
ATOM 551 C CA . ASP A 1 77 ? -7.144 -0.490 -10.709 1.00 98.12 77 ASP A CA 1
ATOM 552 C C . ASP A 1 77 ? -6.323 0.642 -11.343 1.00 98.12 77 ASP A C 1
ATOM 554 O O . ASP A 1 77 ? -5.627 0.433 -12.341 1.00 98.12 77 ASP A O 1
ATOM 558 N N . ALA A 1 78 ? -6.343 1.838 -10.754 1.00 98.44 78 ALA A N 1
ATOM 559 C CA . ALA A 1 78 ? -5.480 2.936 -11.156 1.00 98.44 78 ALA A CA 1
ATOM 560 C C . ALA A 1 78 ? -4.007 2.621 -10.876 1.00 98.44 78 ALA A C 1
ATOM 562 O O . ALA A 1 78 ? -3.165 2.879 -11.735 1.00 98.44 78 ALA A O 1
ATOM 563 N N . LEU A 1 79 ? -3.697 2.013 -9.726 1.00 98.31 79 LEU A N 1
ATOM 564 C CA . LEU A 1 79 ? -2.344 1.544 -9.418 1.00 98.31 79 LEU A CA 1
ATOM 565 C C . LEU A 1 79 ? -1.872 0.492 -10.425 1.00 98.31 79 LEU A C 1
ATOM 567 O O . LEU A 1 79 ? -0.743 0.571 -10.904 1.00 98.31 79 LEU A O 1
ATOM 571 N N . GLU A 1 80 ? -2.730 -0.469 -10.775 1.00 97.75 80 GLU A N 1
ATOM 572 C CA . GLU A 1 80 ? -2.421 -1.492 -11.776 1.00 97.75 80 GLU A CA 1
ATOM 573 C C . GLU A 1 80 ? -2.148 -0.865 -13.151 1.00 97.75 80 GLU A C 1
ATOM 575 O O . GLU A 1 80 ? -1.182 -1.240 -13.816 1.00 97.75 80 GLU A O 1
ATOM 580 N N . ARG A 1 81 ? -2.950 0.124 -13.563 1.00 98.12 81 ARG A N 1
ATOM 581 C CA . ARG A 1 81 ? -2.735 0.861 -14.815 1.00 98.12 81 ARG A CA 1
ATOM 582 C C . ARG A 1 81 ? -1.406 1.613 -14.812 1.00 98.12 81 ARG A C 1
ATOM 584 O O . ARG A 1 81 ? -0.602 1.407 -15.716 1.00 98.12 81 ARG A O 1
ATOM 591 N N . ILE A 1 82 ? -1.141 2.403 -13.768 1.00 96.19 82 ILE A N 1
ATOM 592 C CA . ILE A 1 82 ? 0.135 3.117 -13.593 1.00 96.19 82 ILE A CA 1
ATOM 593 C C . ILE A 1 82 ? 1.294 2.126 -13.680 1.00 96.19 82 ILE A C 1
ATOM 595 O O . ILE A 1 82 ? 2.257 2.359 -14.401 1.00 96.19 82 ILE A O 1
ATOM 599 N N . ALA A 1 83 ? 1.186 0.983 -13.003 1.00 94.56 83 ALA A N 1
ATOM 600 C CA . ALA A 1 83 ? 2.253 -0.002 -12.990 1.00 94.56 83 ALA A CA 1
ATOM 601 C C . ALA A 1 83 ? 2.528 -0.646 -14.358 1.00 94.56 83 ALA A C 1
ATOM 603 O O . ALA A 1 83 ? 3.652 -1.079 -14.611 1.00 94.56 83 ALA A O 1
ATOM 604 N N . ARG A 1 84 ? 1.522 -0.727 -15.233 1.00 94.38 84 ARG A N 1
ATOM 605 C CA . ARG A 1 84 ? 1.656 -1.271 -16.593 1.00 94.38 84 ARG A CA 1
ATOM 606 C C . ARG A 1 84 ? 2.173 -0.247 -17.598 1.00 94.38 84 ARG A C 1
ATOM 608 O O . ARG A 1 84 ? 2.838 -0.638 -18.549 1.00 94.38 84 ARG A O 1
ATOM 615 N N . GLU A 1 85 ? 1.839 1.023 -17.405 1.00 94.44 85 GLU A N 1
ATOM 616 C CA . GLU A 1 85 ? 2.161 2.109 -18.339 1.00 94.44 85 GLU A CA 1
ATOM 617 C C . GLU A 1 85 ? 3.486 2.811 -18.009 1.00 94.44 85 GLU A C 1
ATOM 619 O O . GLU A 1 85 ? 4.048 3.493 -18.863 1.00 94.44 85 GLU A O 1
ATOM 624 N N . MET A 1 86 ? 3.994 2.656 -16.785 1.00 90.12 86 MET A N 1
ATOM 625 C CA . MET A 1 86 ? 5.221 3.309 -16.340 1.00 90.12 86 MET A CA 1
ATOM 626 C C . MET A 1 86 ? 6.467 2.717 -17.007 1.00 90.12 86 MET A C 1
ATOM 628 O O . MET A 1 86 ? 6.668 1.501 -17.030 1.00 90.12 86 MET A O 1
ATOM 632 N N . ASP A 1 87 ? 7.344 3.600 -17.483 1.00 90.19 87 ASP A N 1
ATOM 633 C CA . ASP A 1 87 ? 8.682 3.230 -17.934 1.00 90.19 87 ASP A CA 1
ATOM 634 C C . ASP A 1 87 ? 9.587 2.975 -16.720 1.00 90.19 87 ASP A C 1
ATOM 636 O O . ASP A 1 87 ? 10.181 3.882 -16.130 1.00 90.19 87 ASP A O 1
ATOM 640 N N . TRP A 1 88 ? 9.644 1.709 -16.314 1.00 85.88 88 TRP A N 1
ATOM 641 C CA . TRP A 1 88 ? 10.444 1.272 -15.176 1.00 85.88 88 TRP A CA 1
ATOM 642 C C . TRP A 1 88 ? 11.946 1.334 -15.438 1.00 85.88 88 TRP A C 1
ATOM 644 O O . TRP A 1 88 ? 12.706 1.498 -14.485 1.00 85.88 88 TRP A O 1
ATOM 654 N N . GLU A 1 89 ? 12.383 1.209 -16.692 1.00 85.56 89 GLU A N 1
ATOM 655 C CA . GLU A 1 89 ? 13.804 1.340 -17.012 1.00 85.56 89 GLU A CA 1
ATOM 656 C C . GLU A 1 89 ? 14.259 2.777 -16.796 1.00 85.56 89 GLU A C 1
ATOM 658 O O . GL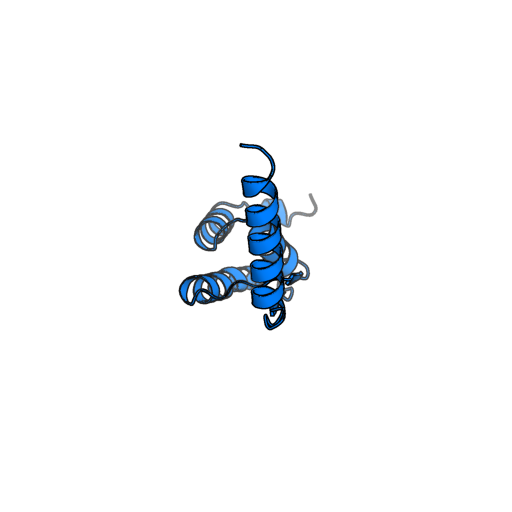U A 1 89 ? 15.270 2.993 -16.131 1.00 85.56 89 GLU A O 1
ATOM 663 N N . LEU A 1 90 ? 13.476 3.752 -17.266 1.00 86.56 90 LEU A N 1
ATOM 664 C CA . LEU A 1 90 ? 13.736 5.160 -16.990 1.00 86.56 90 LEU A CA 1
ATOM 665 C C . LEU A 1 90 ? 13.691 5.448 -15.485 1.00 86.56 90 LEU A C 1
ATOM 667 O O . LEU A 1 90 ? 14.599 6.085 -14.952 1.00 86.56 90 LEU A O 1
ATOM 671 N N . MET A 1 91 ? 12.666 4.952 -14.788 1.00 83.31 91 MET A N 1
ATOM 672 C CA . MET A 1 91 ? 12.473 5.219 -13.360 1.00 83.31 91 MET A CA 1
ATOM 673 C C . MET A 1 91 ? 13.624 4.703 -12.482 1.00 83.31 91 MET A C 1
ATOM 675 O O . MET A 1 91 ? 13.942 5.324 -11.469 1.00 83.31 91 MET A O 1
ATOM 679 N N . PHE A 1 92 ? 14.231 3.570 -12.845 1.00 81.75 92 PHE A N 1
ATOM 680 C CA . PHE A 1 92 ? 15.352 2.971 -12.111 1.00 81.75 92 PHE A CA 1
ATOM 681 C C . PHE A 1 92 ? 16.715 3.246 -12.747 1.00 81.75 92 PHE A C 1
ATOM 683 O O . PHE A 1 92 ? 17.704 2.631 -12.348 1.00 81.75 92 PHE A O 1
ATOM 690 N N . SER A 1 93 ? 16.783 4.136 -13.735 1.00 84.88 93 SER A N 1
ATOM 691 C CA . SER A 1 93 ? 18.055 4.504 -14.340 1.00 84.88 93 SER A CA 1
ATOM 692 C C . SER A 1 93 ? 18.826 5.484 -13.452 1.00 84.88 93 SER A C 1
ATOM 694 O O . SER A 1 93 ? 18.268 6.442 -12.929 1.00 84.88 93 SER A O 1
ATOM 696 N N . ASP A 1 94 ? 20.134 5.254 -13.320 1.00 79.62 94 ASP A N 1
ATOM 697 C CA . ASP A 1 94 ? 21.080 6.185 -12.680 1.00 79.62 94 ASP A CA 1
ATOM 698 C C . ASP A 1 94 ? 21.616 7.238 -13.676 1.00 79.62 94 ASP A C 1
ATOM 700 O O . ASP A 1 94 ? 22.676 7.829 -13.457 1.00 79.62 94 ASP A O 1
ATOM 704 N N . ARG A 1 95 ? 20.953 7.397 -14.829 1.00 58.44 95 ARG A N 1
ATOM 705 C CA . ARG A 1 95 ? 21.413 8.233 -15.944 1.00 58.44 95 ARG A CA 1
ATOM 706 C C . ARG A 1 95 ? 20.778 9.613 -15.941 1.00 58.44 95 ARG A C 1
ATOM 708 O O . ARG A 1 95 ? 19.571 9.710 -15.644 1.00 58.44 95 ARG A O 1
#

Nearest PDB structures (foldseek):
  5fya-assembly1_A  TM=9.677E-01  e=2.168E-05  Pseudomonas aeruginosa PAO1
  5fya-assembly1_B  TM=9.653E-01  e=4.718E-05  Pseudomonas aeruginosa PAO1
  5fqu-assembly1_B  TM=9.422E-01  e=3.641E-05  Pseudomonas aeruginosa PAO1